Protein AF-L7KLQ1-F1 (afdb_monomer)

Radius of gyration: 15.49 Å; Cα contacts (8 Å, |Δi|>4): 71; chains: 1; bounding box: 33×18×41 Å

Structure (mmCIF, N/CA/C/O backbone):
data_AF-L7KLQ1-F1
#
_entry.id   AF-L7KLQ1-F1
#
loop_
_atom_site.group_PDB
_atom_site.id
_atom_site.type_symbol
_atom_site.label_atom_id
_atom_site.label_alt_id
_atom_site.label_comp_id
_atom_site.label_asym_id
_atom_site.label_entity_id
_atom_site.label_seq_id
_atom_site.pdbx_PDB_ins_code
_atom_site.Cartn_x
_atom_site.Cartn_y
_atom_site.Cartn_z
_atom_site.occupancy
_atom_site.B_iso_or_equiv
_atom_site.auth_seq_id
_atom_site.auth_comp_id
_atom_site.auth_asym_id
_atom_site.auth_atom_id
_atom_site.pdbx_PDB_model_num
ATOM 1 N N . MET A 1 1 ? -8.504 8.155 24.930 1.00 52.88 1 MET A N 1
ATOM 2 C CA . MET A 1 1 ? -7.782 7.582 23.769 1.00 52.88 1 MET A CA 1
ATOM 3 C C . MET A 1 1 ? -7.257 6.204 24.149 1.00 52.88 1 MET A C 1
ATOM 5 O O . MET A 1 1 ? -6.486 6.116 25.094 1.00 52.88 1 MET A O 1
ATOM 9 N N . ARG A 1 2 ? -7.721 5.123 23.505 1.00 58.44 2 ARG A N 1
ATOM 10 C CA . ARG A 1 2 ? -7.212 3.760 23.751 1.00 58.44 2 ARG A CA 1
ATOM 11 C C . ARG A 1 2 ? -6.091 3.463 22.738 1.00 58.44 2 ARG A C 1
ATOM 13 O O . ARG A 1 2 ? -6.421 3.127 21.604 1.00 58.44 2 ARG A O 1
ATOM 20 N N . PRO A 1 3 ? -4.796 3.535 23.111 1.00 62.09 3 PRO A N 1
ATOM 21 C CA . PRO A 1 3 ? -3.671 3.449 22.163 1.00 62.09 3 PRO A CA 1
ATOM 22 C C . PRO A 1 3 ? -3.648 2.170 21.309 1.00 62.09 3 PRO A C 1
ATOM 24 O O . PRO A 1 3 ? -3.106 2.152 20.210 1.00 62.09 3 PRO A O 1
ATOM 27 N N . ARG A 1 4 ? -4.292 1.094 21.775 1.00 61.12 4 ARG A N 1
ATOM 28 C CA . ARG A 1 4 ? -4.410 -0.177 21.046 1.00 61.12 4 ARG A CA 1
ATOM 29 C C . ARG A 1 4 ? -5.155 -0.071 19.712 1.00 61.12 4 ARG A C 1
ATOM 31 O O . ARG A 1 4 ? -4.796 -0.772 18.770 1.00 61.12 4 ARG A O 1
ATOM 38 N N . ALA A 1 5 ? -6.182 0.775 19.636 1.00 67.31 5 ALA A N 1
ATOM 39 C CA . ALA A 1 5 ? -6.998 0.902 18.430 1.00 67.31 5 ALA A C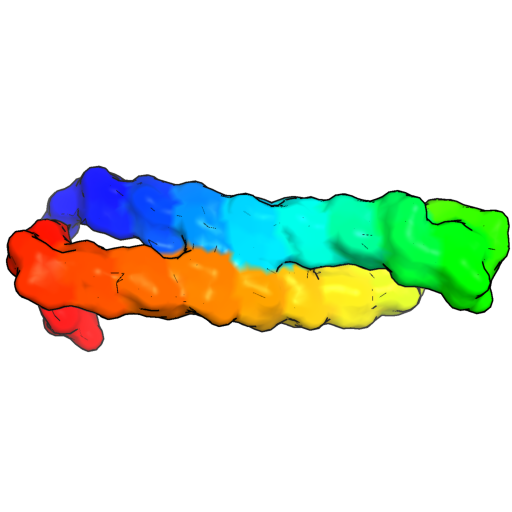A 1
ATOM 40 C C . ALA A 1 5 ? -6.227 1.597 17.294 1.00 67.31 5 ALA A C 1
ATOM 42 O O . ALA A 1 5 ? -6.389 1.259 16.118 1.00 67.31 5 ALA A O 1
ATOM 43 N N . ASP A 1 6 ? -5.345 2.529 17.650 1.00 78.56 6 ASP A N 1
ATOM 44 C CA . ASP A 1 6 ? -4.525 3.257 16.684 1.00 78.56 6 ASP A CA 1
ATOM 45 C C . ASP A 1 6 ? -3.361 2.407 16.174 1.00 78.56 6 ASP A C 1
ATOM 47 O O . ASP A 1 6 ? -3.060 2.455 14.984 1.00 78.56 6 ASP A O 1
ATOM 51 N N . ILE A 1 7 ? -2.791 1.536 17.017 1.00 86.19 7 ILE A N 1
ATOM 52 C CA . ILE A 1 7 ? -1.744 0.591 16.598 1.00 86.19 7 ILE A CA 1
ATOM 53 C C . ILE A 1 7 ? -2.266 -0.351 15.512 1.00 86.19 7 ILE A C 1
ATOM 55 O O . ILE A 1 7 ? -1.634 -0.466 14.470 1.00 86.19 7 ILE A O 1
ATOM 59 N N . LEU A 1 8 ? -3.426 -0.990 15.706 1.00 85.06 8 LEU A N 1
ATOM 60 C CA . LEU A 1 8 ? -3.933 -1.967 14.733 1.00 85.06 8 LEU A CA 1
ATOM 61 C C . LEU A 1 8 ? -4.271 -1.314 13.384 1.00 85.06 8 LEU A C 1
ATOM 63 O O . LEU A 1 8 ? -3.959 -1.863 12.329 1.00 85.06 8 LEU A O 1
ATOM 67 N N . SER A 1 9 ? -4.868 -0.123 13.425 1.00 85.88 9 SER A N 1
ATOM 68 C CA . SER A 1 9 ? -5.201 0.648 12.222 1.00 85.88 9 SER A CA 1
ATOM 69 C C . SER A 1 9 ? -3.939 1.092 11.478 1.00 85.88 9 SER A C 1
ATOM 71 O O . SER A 1 9 ? -3.863 0.960 10.257 1.00 85.88 9 SER A O 1
ATOM 73 N N . LEU A 1 10 ? -2.921 1.560 12.211 1.00 89.06 10 LEU A N 1
ATOM 74 C CA . LEU A 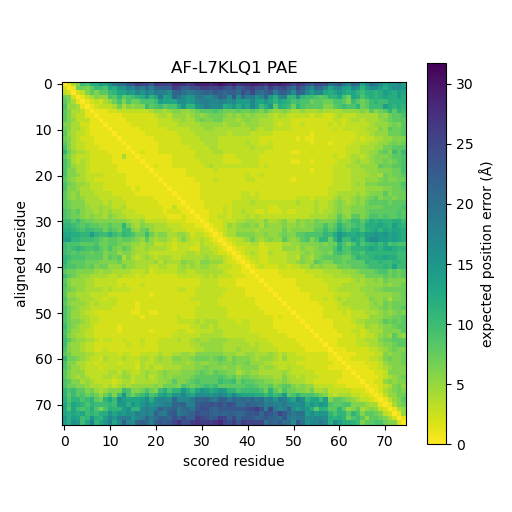1 10 ? -1.634 1.945 11.642 1.00 89.06 10 LEU A CA 1
ATOM 75 C C . LEU A 1 10 ? -0.903 0.731 11.064 1.00 89.06 10 LEU A C 1
ATOM 77 O O . LEU A 1 10 ? -0.396 0.806 9.954 1.00 89.06 10 LEU A O 1
ATOM 81 N N . THR A 1 11 ? -0.888 -0.407 11.758 1.00 92.50 11 THR A N 1
ATOM 82 C CA . THR A 1 11 ? -0.295 -1.644 11.238 1.00 92.50 11 THR A CA 1
ATOM 83 C C . THR A 1 11 ? -0.988 -2.092 9.953 1.00 92.50 11 THR A C 1
ATOM 85 O O . THR A 1 11 ? -0.308 -2.409 8.982 1.00 92.50 11 THR A O 1
ATOM 88 N N . ALA A 1 12 ? -2.322 -2.062 9.902 1.00 91.50 12 ALA A N 1
ATOM 89 C CA . ALA A 1 12 ? -3.075 -2.404 8.696 1.00 91.50 12 ALA A CA 1
ATOM 90 C C . ALA A 1 12 ? -2.750 -1.470 7.520 1.00 91.50 12 ALA A C 1
ATOM 92 O O . ALA A 1 12 ? -2.611 -1.925 6.381 1.00 91.50 12 ALA A O 1
ATOM 93 N N . TRP A 1 13 ? -2.573 -0.179 7.802 1.00 94.38 13 TRP A N 1
ATOM 94 C CA . TRP A 1 13 ? -2.135 0.803 6.817 1.00 94.38 13 TRP A CA 1
ATOM 95 C C . TRP A 1 13 ? -0.717 0.514 6.306 1.00 94.38 13 TRP A C 1
ATOM 97 O O . TRP A 1 13 ? -0.500 0.466 5.096 1.00 94.38 13 TRP A O 1
ATOM 107 N N . GLN A 1 14 ? 0.230 0.239 7.212 1.00 95.06 14 GLN A N 1
ATOM 108 C CA . GLN A 1 14 ? 1.617 -0.094 6.866 1.00 95.06 14 GLN A CA 1
ATOM 109 C C . GLN A 1 14 ? 1.690 -1.344 5.982 1.00 95.06 14 GLN A C 1
ATOM 111 O O . GLN A 1 14 ? 2.427 -1.362 4.999 1.00 95.06 14 GLN A O 1
ATOM 116 N N . VAL A 1 15 ? 0.893 -2.375 6.282 1.00 95.19 15 VAL A N 1
ATOM 117 C CA . VAL A 1 15 ? 0.820 -3.592 5.458 1.00 95.19 15 VAL A CA 1
ATOM 118 C C . VAL A 1 15 ? 0.331 -3.274 4.044 1.00 95.19 15 VAL A C 1
ATOM 120 O O . VAL A 1 15 ? 0.929 -3.748 3.081 1.00 95.19 15 VAL A O 1
ATOM 123 N N . GLY A 1 16 ? -0.710 -2.449 3.895 1.00 94.00 16 GLY A N 1
ATOM 124 C CA . GLY A 1 16 ? -1.221 -2.065 2.575 1.00 94.00 16 GLY A CA 1
ATOM 125 C C . GLY A 1 16 ? -0.237 -1.213 1.779 1.00 94.00 16 GLY A C 1
ATOM 126 O O . GLY A 1 16 ? 0.010 -1.492 0.608 1.00 94.00 16 GLY A O 1
ATOM 127 N N . MET A 1 17 ? 0.383 -0.224 2.423 1.00 96.38 17 MET A N 1
ATOM 128 C CA . MET A 1 17 ? 1.390 0.638 1.805 1.00 96.38 17 MET A CA 1
ATOM 129 C C . MET A 1 17 ? 2.620 -0.159 1.360 1.00 96.38 17 MET A C 1
ATOM 131 O O . MET A 1 17 ? 2.982 -0.136 0.182 1.00 96.38 17 MET A O 1
ATOM 135 N N . TYR A 1 18 ? 3.293 -0.845 2.288 1.00 95.62 18 TYR A N 1
ATO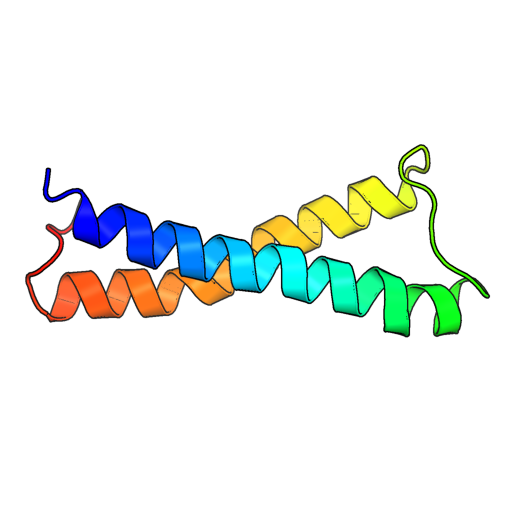M 136 C CA . TYR A 1 18 ? 4.517 -1.577 1.965 1.00 95.62 18 TYR A CA 1
ATOM 137 C C . TYR A 1 18 ? 4.232 -2.757 1.040 1.00 95.62 18 TYR A C 1
ATOM 139 O O . TYR A 1 18 ? 5.041 -3.037 0.159 1.00 95.62 18 TYR A O 1
ATOM 147 N N . GLY A 1 19 ? 3.070 -3.402 1.178 1.00 95.12 19 GLY A N 1
ATOM 148 C CA . GLY A 1 19 ? 2.608 -4.435 0.258 1.00 95.12 19 GLY A CA 1
ATOM 149 C C . GLY A 1 19 ? 2.444 -3.903 -1.165 1.00 95.12 19 GLY A C 1
ATOM 150 O O . GLY A 1 19 ? 2.997 -4.481 -2.098 1.00 95.12 19 GLY A O 1
ATOM 151 N N . ALA A 1 20 ? 1.769 -2.764 -1.343 1.00 95.19 20 ALA A N 1
ATOM 152 C CA . ALA A 1 20 ? 1.617 -2.132 -2.653 1.00 95.19 20 ALA A CA 1
ATOM 153 C C . ALA A 1 20 ? 2.966 -1.700 -3.249 1.00 95.19 20 ALA A C 1
ATOM 155 O O . ALA A 1 20 ? 3.223 -1.944 -4.428 1.00 95.19 20 ALA A O 1
ATOM 156 N N . MET A 1 21 ? 3.863 -1.135 -2.434 1.00 95.50 21 MET A N 1
ATOM 157 C CA . MET A 1 21 ? 5.220 -0.792 -2.874 1.00 95.50 21 MET A CA 1
ATOM 158 C C . MET A 1 21 ? 6.038 -2.027 -3.259 1.00 95.50 21 MET A C 1
ATOM 160 O O . MET A 1 21 ? 6.784 -1.978 -4.237 1.00 95.50 21 MET A O 1
ATOM 164 N N . ALA A 1 22 ? 5.890 -3.141 -2.540 1.00 95.25 22 ALA A N 1
ATOM 165 C CA . ALA A 1 22 ? 6.549 -4.399 -2.871 1.00 95.25 22 ALA A CA 1
ATOM 166 C C . ALA A 1 22 ? 6.030 -4.966 -4.197 1.00 95.25 22 ALA A C 1
ATOM 168 O O . ALA A 1 22 ? 6.831 -5.326 -5.055 1.00 95.25 22 ALA A O 1
ATOM 169 N N . VAL A 1 23 ? 4.711 -4.978 -4.411 1.00 95.25 23 VAL A N 1
ATOM 170 C CA . VAL A 1 23 ? 4.113 -5.392 -5.692 1.00 95.25 23 VAL A CA 1
ATOM 171 C C . VAL A 1 23 ? 4.607 -4.497 -6.827 1.00 95.25 23 VAL A C 1
ATOM 173 O O . VAL A 1 23 ? 5.003 -4.997 -7.881 1.00 95.25 23 VAL A O 1
ATOM 176 N N . ALA A 1 24 ? 4.669 -3.184 -6.614 1.00 93.56 24 ALA A N 1
ATOM 177 C CA . ALA A 1 24 ? 5.177 -2.273 -7.627 1.00 93.56 24 ALA A CA 1
ATOM 178 C C . ALA A 1 24 ? 6.656 -2.528 -7.961 1.00 93.56 24 ALA A C 1
ATOM 180 O O . ALA A 1 24 ? 7.002 -2.667 -9.130 1.00 93.56 24 ALA A O 1
ATOM 181 N N . GLN A 1 25 ? 7.521 -2.656 -6.952 1.00 92.81 25 GLN A N 1
ATOM 182 C CA . GLN A 1 25 ? 8.963 -2.870 -7.131 1.00 92.81 25 GLN A CA 1
ATOM 183 C C . GLN A 1 25 ? 9.334 -4.249 -7.674 1.00 92.81 25 GLN A C 1
ATOM 185 O O . GLN A 1 25 ? 10.319 -4.377 -8.397 1.00 92.81 25 GLN A O 1
ATOM 190 N N . LEU A 1 26 ? 8.593 -5.288 -7.299 1.00 93.88 26 LEU A N 1
ATOM 191 C CA . LEU A 1 26 ? 8.962 -6.673 -7.591 1.00 93.88 26 LEU A CA 1
ATOM 192 C C . LEU A 1 26 ? 8.201 -7.256 -8.781 1.00 93.88 26 LEU A C 1
ATOM 194 O O . LEU A 1 26 ? 8.686 -8.210 -9.381 1.00 93.88 26 LEU A O 1
ATOM 198 N N . VAL A 1 27 ? 7.039 -6.697 -9.128 1.00 93.81 27 VAL A N 1
ATOM 199 C CA . VAL A 1 27 ? 6.177 -7.224 -10.195 1.00 93.81 27 VAL A CA 1
ATOM 200 C C . VAL A 1 27 ? 5.951 -6.181 -11.282 1.00 93.81 27 VAL A C 1
ATOM 202 O O . VAL A 1 27 ? 6.304 -6.417 -12.433 1.00 93.81 27 VAL A O 1
ATOM 205 N N . VAL A 1 28 ? 5.404 -5.013 -10.933 1.00 92.50 28 VAL A N 1
ATOM 206 C CA . VAL A 1 28 ? 4.976 -4.022 -11.935 1.00 92.50 28 VAL A CA 1
ATOM 207 C C . VAL A 1 28 ? 6.175 -3.423 -12.664 1.00 92.50 28 VAL A C 1
ATOM 209 O O . VAL A 1 28 ? 6.256 -3.497 -13.886 1.00 92.50 28 VAL A O 1
ATOM 212 N N . PHE A 1 29 ? 7.135 -2.856 -11.943 1.00 91.88 29 PHE A N 1
ATOM 213 C CA . PHE A 1 29 ? 8.274 -2.194 -12.566 1.00 91.88 29 PHE A CA 1
ATOM 214 C C . PHE A 1 29 ? 9.180 -3.148 -13.355 1.00 91.88 29 PHE A C 1
ATOM 216 O O . PHE A 1 29 ? 9.513 -2.812 -14.490 1.00 91.88 29 PHE A O 1
ATOM 223 N N . PRO A 1 30 ? 9.513 -4.359 -12.870 1.00 91.31 30 PRO A N 1
ATOM 224 C CA . PRO A 1 30 ? 10.269 -5.308 -13.679 1.00 91.31 30 PRO A CA 1
ATOM 225 C C . PRO A 1 30 ? 9.541 -5.707 -14.967 1.00 91.31 30 PRO A C 1
ATOM 227 O O . PRO A 1 30 ? 10.184 -5.846 -16.003 1.00 91.31 30 PRO A O 1
ATOM 230 N N . HIS A 1 31 ? 8.212 -5.848 -14.921 1.00 90.75 31 HIS A N 1
ATOM 231 C CA . HIS A 1 31 ? 7.416 -6.230 -16.086 1.00 90.75 31 HIS A CA 1
ATOM 232 C C . HIS A 1 31 ? 7.269 -5.098 -17.116 1.00 90.75 31 HIS A C 1
ATOM 234 O O . HIS A 1 31 ? 7.350 -5.354 -18.313 1.00 90.75 31 HIS A O 1
ATOM 240 N N . TRP A 1 32 ? 7.075 -3.855 -16.665 1.00 87.12 32 TRP A N 1
ATOM 241 C CA . TRP A 1 32 ? 6.770 -2.713 -17.540 1.00 87.12 32 TRP A CA 1
ATOM 242 C C . TRP A 1 32 ? 7.981 -1.837 -17.887 1.00 87.12 32 TRP A C 1
ATOM 244 O O . TRP A 1 32 ? 8.027 -1.257 -18.967 1.00 87.12 32 TRP A O 1
ATOM 254 N N . LEU A 1 33 ? 8.949 -1.713 -16.978 1.00 84.44 33 LEU A N 1
ATOM 255 C CA . LEU A 1 33 ? 10.112 -0.817 -17.083 1.00 84.44 33 LEU A CA 1
ATOM 256 C C . LEU A 1 33 ? 11.446 -1.579 -17.165 1.00 84.44 33 LEU A C 1
ATOM 258 O O . LEU A 1 33 ? 12.506 -0.959 -17.187 1.00 84.44 33 LEU A O 1
ATOM 262 N N . GLY A 1 34 ? 11.412 -2.916 -17.202 1.00 86.31 34 GLY A N 1
ATOM 263 C CA . GLY A 1 34 ? 12.602 -3.762 -17.338 1.00 86.31 34 GLY A CA 1
ATOM 264 C C . GLY A 1 34 ? 13.495 -3.815 -16.095 1.00 86.31 34 GLY A C 1
ATOM 265 O O . GLY A 1 34 ? 14.605 -4.340 -16.159 1.00 86.31 34 GLY A O 1
ATOM 266 N N . GLY A 1 35 ? 13.040 -3.287 -14.955 1.00 89.06 35 GLY A N 1
ATOM 267 C CA . GLY A 1 35 ? 13.824 -3.276 -13.724 1.00 89.06 35 GLY A CA 1
ATOM 268 C C . GLY A 1 35 ? 13.119 -2.625 -12.540 1.00 89.06 35 GLY A C 1
ATOM 269 O O . GLY A 1 35 ? 11.958 -2.231 -12.610 1.00 89.06 35 GLY A O 1
ATOM 270 N N . ARG A 1 36 ? 13.841 -2.522 -11.421 1.00 89.31 36 ARG A N 1
ATOM 271 C CA . ARG A 1 36 ? 13.392 -1.785 -10.233 1.00 89.31 36 ARG A CA 1
ATOM 272 C C . ARG A 1 36 ? 13.528 -0.286 -10.462 1.00 89.31 36 ARG A C 1
ATOM 274 O O . ARG A 1 36 ? 14.475 0.164 -11.100 1.00 89.31 36 ARG A O 1
ATOM 281 N N . VAL A 1 37 ? 12.607 0.482 -9.896 1.00 89.50 37 VAL A N 1
ATOM 282 C CA . VAL A 1 37 ? 12.612 1.943 -10.019 1.00 89.50 37 VAL A CA 1
ATOM 283 C C . VAL A 1 37 ? 13.355 2.550 -8.833 1.00 89.50 37 VAL A C 1
ATOM 285 O O . VAL A 1 37 ? 13.077 2.212 -7.681 1.00 89.50 37 VAL A O 1
ATOM 288 N N . ALA A 1 38 ? 14.301 3.445 -9.105 1.00 89.62 38 ALA A N 1
ATOM 289 C CA . ALA A 1 38 ? 15.059 4.132 -8.069 1.00 89.62 38 ALA A CA 1
ATOM 290 C C . ALA A 1 38 ? 14.227 5.236 -7.384 1.00 89.62 38 ALA A C 1
ATOM 292 O O . ALA A 1 38 ? 13.297 5.798 -7.969 1.00 89.62 38 ALA A O 1
ATOM 293 N N . ILE A 1 39 ? 14.543 5.518 -6.118 1.00 90.75 39 ILE A N 1
ATOM 294 C CA . ILE A 1 39 ? 13.767 6.409 -5.231 1.00 90.75 39 ILE A CA 1
ATOM 295 C C . ILE A 1 39 ? 13.807 7.873 -5.702 1.00 90.75 39 ILE A C 1
ATOM 297 O O . ILE A 1 39 ? 12.903 8.655 -5.422 1.00 90.75 39 ILE A O 1
ATOM 301 N N . ASP A 1 40 ? 14.839 8.248 -6.447 1.00 93.00 40 ASP A N 1
ATOM 302 C CA . ASP A 1 40 ? 15.067 9.574 -7.023 1.00 93.00 40 ASP A CA 1
ATOM 303 C C . ASP A 1 40 ? 14.269 9.834 -8.314 1.00 93.00 40 ASP A C 1
ATOM 305 O O . ASP A 1 40 ? 14.359 10.911 -8.899 1.00 93.00 40 ASP A O 1
ATOM 309 N N . THR A 1 41 ? 13.442 8.883 -8.754 1.00 91.38 41 THR A N 1
ATOM 310 C CA . THR A 1 41 ? 12.646 9.019 -9.980 1.00 91.38 41 THR A CA 1
ATOM 311 C C . THR A 1 41 ? 11.206 9.453 -9.704 1.00 91.38 41 THR A C 1
ATOM 313 O O . THR A 1 41 ? 10.573 9.024 -8.739 1.00 91.38 41 THR A O 1
ATOM 316 N N . ALA A 1 42 ? 10.619 10.241 -10.612 1.00 92.44 42 ALA A N 1
ATOM 317 C CA . ALA A 1 42 ? 9.216 10.658 -10.507 1.00 92.44 42 ALA A CA 1
ATOM 318 C C . ALA A 1 42 ? 8.230 9.469 -10.481 1.00 92.44 42 ALA A C 1
ATOM 320 O O . ALA A 1 42 ? 7.211 9.525 -9.794 1.00 92.44 42 ALA A O 1
ATOM 321 N N . ALA A 1 43 ? 8.550 8.374 -11.182 1.00 90.19 43 ALA A N 1
ATOM 322 C CA . ALA A 1 43 ? 7.728 7.163 -11.213 1.00 90.19 43 ALA A CA 1
ATOM 323 C C . ALA A 1 43 ? 7.601 6.503 -9.829 1.00 90.19 43 ALA A C 1
ATOM 325 O O . ALA A 1 43 ? 6.513 6.057 -9.459 1.00 90.19 43 ALA A O 1
ATOM 326 N N . PHE A 1 44 ? 8.681 6.490 -9.039 1.00 92.06 44 PHE A N 1
ATOM 327 C CA . PHE A 1 44 ? 8.651 5.990 -7.665 1.00 92.06 44 PHE A CA 1
ATOM 328 C C . PHE A 1 44 ? 7.662 6.782 -6.808 1.00 92.06 44 PHE A C 1
ATOM 330 O O . PHE A 1 44 ? 6.813 6.204 -6.132 1.00 92.06 44 PHE A O 1
ATOM 337 N N . TRP A 1 45 ? 7.737 8.112 -6.878 1.00 93.88 45 TRP A N 1
ATOM 338 C CA . TRP A 1 45 ? 6.874 9.000 -6.103 1.00 93.88 45 TRP A CA 1
ATOM 339 C C . TRP A 1 45 ? 5.413 8.943 -6.551 1.00 93.88 45 TRP A C 1
ATOM 341 O O . TRP A 1 45 ? 4.524 8.994 -5.702 1.00 93.88 45 TRP A O 1
ATOM 351 N N . ALA A 1 46 ? 5.150 8.770 -7.848 1.00 93.19 46 ALA A N 1
ATOM 352 C CA . ALA A 1 46 ? 3.798 8.568 -8.365 1.00 93.19 46 ALA A CA 1
ATOM 353 C C . ALA A 1 46 ? 3.167 7.282 -7.806 1.00 93.19 46 ALA A C 1
ATOM 355 O O . ALA A 1 46 ? 2.041 7.298 -7.309 1.00 93.19 46 ALA A O 1
ATOM 356 N N . VAL A 1 47 ? 3.915 6.176 -7.811 1.00 94.25 47 VAL A N 1
ATOM 357 C CA . VAL A 1 47 ? 3.455 4.910 -7.226 1.00 94.25 47 VAL A CA 1
ATOM 358 C C . VAL A 1 47 ? 3.329 4.995 -5.710 1.00 94.25 47 VAL A C 1
ATOM 360 O O . VAL A 1 47 ? 2.397 4.419 -5.155 1.00 94.25 47 VAL A O 1
ATOM 363 N N . MET A 1 48 ? 4.190 5.758 -5.036 1.00 94.50 48 MET A N 1
ATOM 364 C CA . MET A 1 48 ? 4.051 6.012 -3.604 1.00 94.50 48 MET A CA 1
ATOM 365 C C . MET A 1 48 ? 2.683 6.625 -3.277 1.00 94.50 48 MET A C 1
ATOM 367 O O . MET A 1 48 ? 2.045 6.184 -2.325 1.00 94.50 48 MET A O 1
ATOM 371 N N . GLN A 1 49 ? 2.177 7.570 -4.082 1.00 95.25 49 GLN A N 1
ATOM 372 C CA . GLN A 1 49 ? 0.831 8.126 -3.869 1.00 95.25 49 GLN A CA 1
ATOM 373 C C . GLN A 1 49 ? -0.254 7.041 -3.948 1.00 95.25 49 GLN A C 1
ATOM 375 O O . GLN A 1 49 ? -1.153 6.995 -3.110 1.00 95.25 49 GLN A O 1
ATOM 380 N N . LEU A 1 50 ? -0.140 6.114 -4.903 1.00 94.44 50 LEU A N 1
ATOM 381 C CA . LEU A 1 50 ? -1.056 4.974 -5.018 1.00 94.44 50 LEU A CA 1
ATOM 382 C C . LEU A 1 50 ? -0.915 3.999 -3.841 1.00 94.44 50 LEU A C 1
ATOM 384 O O . LEU A 1 50 ? -1.913 3.471 -3.353 1.00 94.44 50 LEU A O 1
ATOM 388 N N . ALA A 1 51 ? 0.301 3.793 -3.337 1.00 94.75 51 ALA A N 1
ATOM 389 C CA . ALA A 1 51 ? 0.548 2.960 -2.166 1.00 94.75 51 ALA A CA 1
ATOM 390 C C . ALA A 1 51 ? -0.071 3.555 -0.891 1.00 94.75 51 ALA A C 1
ATOM 392 O O . ALA A 1 51 ? -0.614 2.810 -0.076 1.00 94.75 51 ALA A O 1
ATOM 393 N N . MET A 1 52 ? -0.070 4.884 -0.736 1.00 95.31 52 MET A N 1
ATOM 394 C CA . MET A 1 52 ? -0.787 5.555 0.357 1.00 95.31 52 MET A CA 1
ATOM 395 C C . MET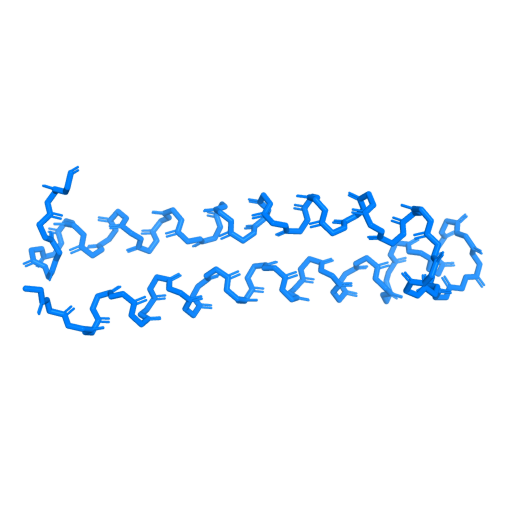 A 1 52 ? -2.294 5.262 0.303 1.00 95.31 52 MET A C 1
ATOM 397 O O . MET A 1 52 ? -2.902 4.974 1.338 1.00 95.31 52 MET A O 1
ATOM 401 N N . LEU A 1 53 ? -2.892 5.277 -0.896 1.00 94.94 53 LEU A N 1
ATOM 402 C CA . LEU A 1 53 ? -4.303 4.926 -1.100 1.00 94.94 53 LEU A CA 1
ATOM 403 C C . LEU A 1 53 ? -4.571 3.446 -0.804 1.00 94.94 53 LEU A C 1
ATOM 405 O O . LEU A 1 53 ? -5.561 3.123 -0.152 1.00 94.94 53 LEU A O 1
ATOM 409 N N . ALA A 1 54 ? -3.680 2.546 -1.222 1.00 93.88 54 ALA A N 1
ATOM 410 C CA . ALA A 1 54 ? -3.787 1.126 -0.897 1.00 93.88 54 ALA A CA 1
ATOM 411 C C . ALA A 1 54 ? -3.742 0.890 0.621 1.00 93.88 54 ALA A C 1
ATOM 413 O O . ALA A 1 54 ? -4.575 0.157 1.151 1.00 93.88 54 ALA A O 1
ATOM 414 N N . GLY A 1 55 ? -2.840 1.575 1.333 1.00 93.19 55 GLY A N 1
ATOM 415 C CA . GLY A 1 55 ? -2.806 1.578 2.796 1.00 93.19 55 GLY A CA 1
ATOM 416 C C . GLY A 1 55 ? -4.117 2.069 3.415 1.00 93.19 55 GLY A C 1
ATOM 417 O O . GLY A 1 55 ? -4.594 1.512 4.402 1.00 93.19 55 GLY A O 1
ATOM 418 N N . PHE A 1 56 ? -4.750 3.090 2.834 1.00 92.25 56 PHE A N 1
ATOM 419 C CA . PHE A 1 56 ? -6.059 3.555 3.296 1.00 92.25 56 PHE A CA 1
ATOM 420 C C . PHE A 1 56 ? -7.143 2.482 3.113 1.00 92.25 56 PHE A C 1
ATOM 422 O O . PHE A 1 56 ? -7.903 2.212 4.044 1.00 92.25 56 PHE A O 1
ATOM 429 N N . VAL A 1 57 ? -7.175 1.818 1.954 1.00 93.00 57 VAL A N 1
ATOM 430 C CA . VAL A 1 57 ? -8.123 0.731 1.663 1.00 93.00 57 VAL A CA 1
ATOM 431 C C . VAL A 1 57 ? -7.948 -0.445 2.626 1.00 93.00 57 VAL A C 1
ATOM 433 O O . VAL A 1 57 ? -8.947 -1.011 3.062 1.00 93.00 57 VAL A O 1
ATOM 436 N N . THR A 1 58 ? -6.720 -0.799 3.015 1.00 90.75 58 THR A N 1
ATOM 437 C CA . THR A 1 58 ? -6.4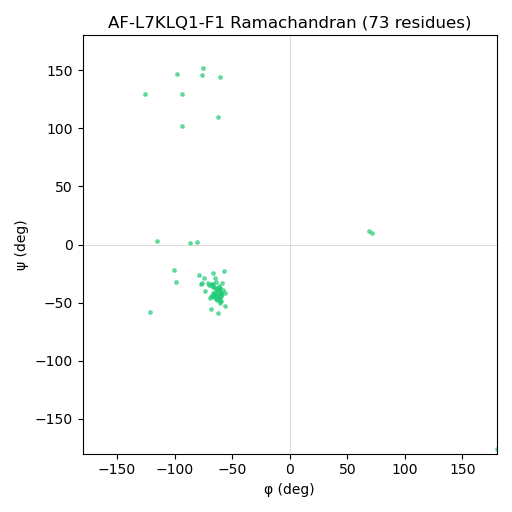79 -1.886 3.982 1.00 90.75 58 THR A CA 1
ATOM 438 C C . THR A 1 58 ? -6.779 -1.482 5.423 1.00 90.75 58 THR A C 1
ATOM 440 O O . THR A 1 58 ? -7.241 -2.309 6.210 1.00 90.75 58 THR A O 1
ATOM 443 N N . ALA A 1 59 ? -6.560 -0.218 5.785 1.00 90.81 59 ALA A N 1
ATOM 444 C CA . ALA A 1 59 ? -6.872 0.294 7.115 1.00 90.81 59 ALA A CA 1
ATOM 445 C C . ALA A 1 59 ? -8.378 0.499 7.335 1.00 90.81 59 ALA A C 1
ATOM 447 O O . ALA A 1 59 ? -8.853 0.373 8.464 1.00 90.81 59 ALA A O 1
ATOM 448 N N . PHE A 1 60 ? -9.143 0.783 6.279 1.00 87.75 60 PHE A N 1
ATOM 449 C CA . PHE A 1 60 ? -10.581 1.038 6.352 1.00 87.75 60 PHE A CA 1
ATOM 450 C C . PHE A 1 60 ? -11.403 -0.097 7.003 1.00 87.75 60 PHE A C 1
ATOM 452 O O . PHE A 1 60 ? -12.115 0.187 7.972 1.00 87.75 60 PHE A O 1
ATOM 459 N N . PRO A 1 61 ? -11.306 -1.377 6.578 1.00 87.88 61 PRO A N 1
ATOM 460 C CA . PRO A 1 61 ? -12.049 -2.468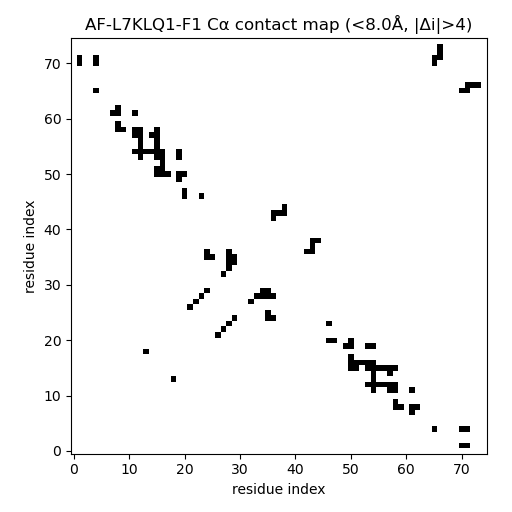 7.212 1.00 87.88 61 PRO A CA 1
ATOM 461 C C . PRO A 1 61 ? -11.618 -2.699 8.665 1.00 87.88 61 PRO A C 1
ATOM 463 O O . PRO A 1 61 ? -12.450 -3.030 9.506 1.00 87.88 61 PRO A O 1
ATOM 466 N N . VAL A 1 62 ? -10.341 -2.470 8.985 1.00 87.31 62 VAL A N 1
ATOM 467 C CA . VAL A 1 62 ? -9.818 -2.581 10.353 1.00 87.31 62 VAL A CA 1
ATOM 468 C C . VAL A 1 62 ? -10.391 -1.485 11.246 1.00 87.31 62 VAL A C 1
ATOM 470 O O . VAL A 1 62 ? -10.853 -1.771 12.349 1.00 87.31 62 VAL A O 1
ATOM 473 N N . ASN A 1 63 ? -10.442 -0.245 10.756 1.00 86.25 63 ASN A N 1
ATOM 474 C CA . ASN A 1 63 ? -11.085 0.863 11.457 1.00 86.25 63 ASN A CA 1
ATOM 475 C C . ASN A 1 63 ? -12.577 0.588 11.680 1.00 86.25 63 ASN A C 1
ATOM 477 O O . ASN A 1 63 ? -13.073 0.788 12.787 1.00 86.25 63 ASN A O 1
ATOM 481 N N . TRP A 1 64 ? -13.291 0.097 10.662 1.00 86.19 64 TRP A N 1
ATOM 482 C CA . TRP A 1 64 ? -14.705 -0.252 10.801 1.00 86.19 64 TRP A CA 1
ATOM 483 C C . TRP A 1 64 ? -14.909 -1.364 11.837 1.00 86.19 64 TRP A C 1
ATOM 485 O O . TRP A 1 64 ? -15.747 -1.225 12.731 1.00 86.19 64 TRP A O 1
ATOM 495 N N . TRP A 1 65 ? -14.101 -2.423 11.791 1.00 85.25 65 TRP A N 1
ATOM 496 C CA . TRP A 1 65 ? -14.166 -3.513 12.762 1.00 85.25 65 TRP A CA 1
ATOM 497 C C . TRP A 1 65 ? -13.910 -3.027 14.197 1.00 85.25 65 TRP A C 1
ATOM 499 O O . TRP A 1 65 ? -14.682 -3.341 15.107 1.00 85.25 65 TRP A O 1
ATOM 509 N N . LEU A 1 66 ? -12.898 -2.181 14.404 1.00 84.06 66 LEU A N 1
ATOM 510 C CA . LEU A 1 66 ? -12.584 -1.577 15.705 1.00 84.06 66 LEU A CA 1
ATOM 511 C C . LEU A 1 66 ? -13.721 -0.702 16.256 1.00 84.06 66 LEU A C 1
ATOM 513 O O . LEU A 1 66 ? -13.968 -0.708 17.463 1.00 84.06 66 LEU A O 1
ATOM 517 N N . ILE A 1 67 ? -14.421 0.030 15.384 1.00 83.56 67 ILE A N 1
ATOM 518 C CA . ILE A 1 67 ? -15.603 0.818 15.757 1.00 83.56 67 ILE A CA 1
ATOM 519 C C . ILE A 1 67 ? -16.768 -0.112 16.123 1.00 83.56 67 ILE A C 1
ATOM 521 O O . ILE A 1 67 ? -17.413 0.074 17.151 1.00 83.56 67 ILE A O 1
ATOM 525 N N . SER A 1 68 ? -17.029 -1.141 15.311 1.00 80.06 68 SER A N 1
ATOM 526 C CA . SER A 1 68 ? -18.143 -2.079 15.527 1.00 80.06 68 SER A CA 1
ATOM 527 C C . SER A 1 68 ? -18.004 -2.912 16.806 1.00 80.06 68 SER A C 1
ATOM 529 O O . SER A 1 68 ? -19.000 -3.277 17.421 1.00 80.06 68 SER A O 1
ATOM 531 N N . THR A 1 69 ? -16.769 -3.173 17.236 1.00 80.19 69 THR A N 1
ATOM 532 C CA . THR A 1 69 ? -16.453 -3.929 18.456 1.00 80.19 69 THR A CA 1
ATOM 533 C C . THR A 1 69 ? -16.420 -3.050 19.711 1.00 80.19 69 THR A C 1
ATOM 535 O O . THR A 1 69 ? -16.132 -3.547 20.798 1.00 80.19 69 THR A O 1
ATOM 538 N N . GLY A 1 70 ? -16.698 -1.744 19.589 1.00 72.31 70 GLY A N 1
ATOM 539 C CA . GLY A 1 70 ? -16.691 -0.794 20.708 1.00 72.31 70 GLY A CA 1
ATOM 540 C C . GLY A 1 70 ? -15.296 -0.519 21.282 1.00 72.31 70 GLY A C 1
ATOM 541 O O . GLY A 1 70 ? -15.162 0.074 22.351 1.00 72.31 70 GLY A O 1
ATOM 542 N N . VAL A 1 71 ? -14.236 -0.959 20.595 1.00 68.75 71 VAL A N 1
ATOM 543 C CA . VAL A 1 71 ? -12.843 -0.718 21.000 1.00 68.75 71 VAL A CA 1
ATOM 544 C C . VAL A 1 71 ? -12.409 0.705 20.632 1.00 68.75 71 VAL A C 1
ATOM 546 O O . VAL A 1 71 ? -11.536 1.268 21.301 1.00 68.75 71 VAL A O 1
ATOM 549 N N . LYS A 1 72 ? -13.034 1.294 19.605 1.00 63.03 72 LYS A N 1
ATOM 550 C CA . LYS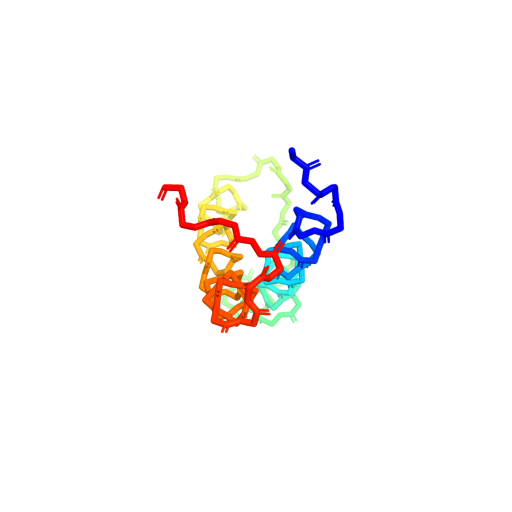 A 1 72 ? -12.787 2.653 19.115 1.00 63.03 72 LYS A CA 1
ATOM 551 C C . LYS A 1 72 ? -14.097 3.451 19.086 1.00 63.03 72 LYS A C 1
ATOM 553 O O . LYS A 1 72 ? -15.089 2.979 18.539 1.00 63.03 72 LYS A O 1
ATOM 558 N N . GLU A 1 73 ? -14.096 4.651 19.668 1.00 64.81 73 GLU A N 1
ATOM 559 C CA . GLU A 1 73 ? -15.189 5.620 19.499 1.00 64.81 73 GLU A CA 1
ATOM 560 C C . GLU A 1 73 ? -15.326 5.976 18.008 1.00 64.81 73 GLU A C 1
ATOM 562 O O . GL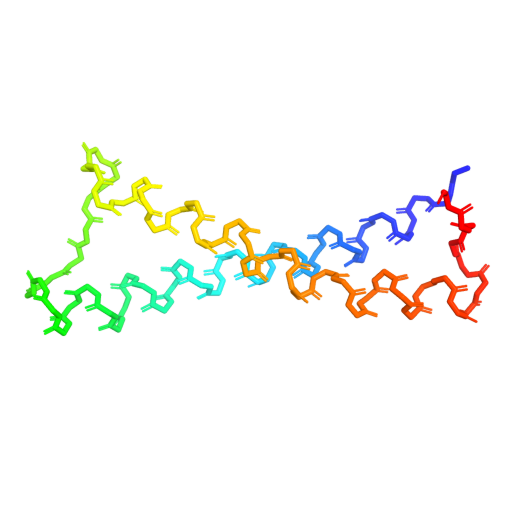U A 1 73 ? -14.313 6.093 17.309 1.00 64.81 73 GLU A O 1
ATOM 567 N N . ARG A 1 74 ? -16.557 6.192 17.519 1.00 60.56 74 ARG A N 1
ATOM 568 C CA . ARG A 1 74 ? -16.742 6.932 16.263 1.00 60.56 74 ARG A CA 1
ATOM 569 C C . ARG A 1 74 ? -16.199 8.340 16.499 1.00 60.56 74 ARG A C 1
ATOM 571 O O . ARG A 1 74 ? -16.771 9.074 17.298 1.00 60.56 74 ARG A O 1
ATOM 578 N N . MET A 1 75 ? -15.073 8.649 15.865 1.00 60.12 75 MET A N 1
ATOM 579 C CA . MET A 1 75 ? -14.587 10.022 15.739 1.00 60.12 75 MET A CA 1
ATOM 580 C C . MET A 1 75 ? -15.393 10.749 14.670 1.00 60.12 75 MET A C 1
ATOM 582 O O . MET A 1 75 ? -15.767 10.077 13.679 1.00 60.12 75 MET A O 1
#

Solvent-accessible surface area (backbone atoms only — not comparable to full-atom values): 4029 Å² total; per-residue (Å²): 134,63,71,68,53,56,50,55,28,49,50,34,19,50,51,25,23,54,48,43,47,47,48,39,47,71,48,50,28,38,72,76,68,74,35,69,71,53,84,91,37,72,67,40,55,57,51,47,56,54,12,53,50,41,8,48,62,45,16,46,61,48,47,51,50,34,38,76,70,68,66,29,79,87,126

Organism: NCBI:txid1220583

Foldseek 3Di:
DQVVLVVQLVVQLVCQLVVQLCCCQPPVCCVPVVHGDDPPDPVSVVSSVVSNVSSVVRSVVSNVVCCVVVVDPDD

Sequence (75 aa):
MRPRADILSLTAWQVGMYGAMAVAQLVVFPHWLGGRVAIDTAAFWAVMQLAMLAGFVTAFPVNWWLISTGVKERM

Mean predicted aligned error: 5.78 Å

Nearest PDB structures (foldseek):
  8w6i-ass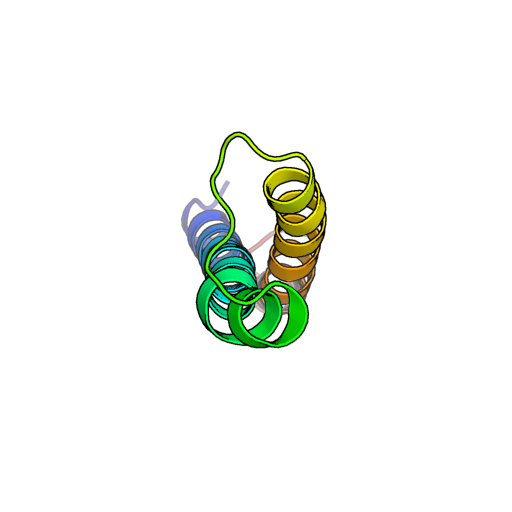embly1_C  TM=4.017E-01  e=2.524E+00  Escherichia coli K-12
  8i6s-assembly1_A  TM=4.034E-01  e=5.658E+00  Pseudomonas aeruginosa

pLDDT: mean 86.74, std 10.83, range [52.88, 96.38]

Secondary structure (DSSP, 8-state):
--HHHHHHHHHHHHHHHHHHHHHIIIIIHHHHHSSPPPTTSHHHHHHHHHHHHHHHHHHHHHHHHHHHTTSS---

InterPro domains:
  IPR025509 Domain of unknown function DUF4396 [PF14342] (5-72)